Protein AF-A0A7S1JQN6-F1 (afdb_monomer)

Mean predicted aligned error: 5.96 Å

Solvent-accessible surface area (backbone atoms only — not comparable to full-atom values): 7211 Å² total; per-residue (Å²): 90,38,75,48,72,52,94,87,42,66,31,38,37,71,42,77,73,81,53,71,68,44,52,53,49,41,46,56,52,47,56,31,60,77,67,74,58,84,82,86,84,88,74,73,87,91,67,51,64,68,51,38,51,45,17,40,53,57,29,48,39,68,78,36,77,84,72,70,82,89,84,85,87,65,95,46,68,73,53,43,52,52,50,51,53,43,45,49,48,30,49,51,46,44,54,54,52,57,51,51,56,50,53,56,55,57,69,71,67,71,80,81,93,77,84,86,131

InterPro domains:
  IPR006554 Helicase-like, DEXD box c2 type [SM00488] (9-115)
  IPR006935 Helicase/UvrB, N-terminal [PF04851] (20-92)
  IPR014013 Helicase superfamily 1/2, ATP-binding domain, DinG/Rad3-type [PS51193] (8-117)
  IPR027417 P-loop containing nucleoside triphosphate hydrolase [G3DSA:3.40.50.300] (15-110)
  IPR027417 P-loop containing nucleoside triphosphate hydrolase [SSF52540] (10-93)
  IPR045028 Helicase superfamily 1/2, DinG/Rad3-like [PTHR11472] (7-94)

pLDDT: mean 91.89, std 12.45, range [45.38, 98.5]

Nearest PDB structures (foldseek):
  8byq-assembly1_1  TM=8.693E-01  e=1.055E-07  Homo sapiens
  8rev-assembly1_A  TM=9.661E-01  e=8.750E-07  Thermochaetoides thermophila
  8gxq-assembly1_HA  TM=9.494E-01  e=1.440E-06  Homo sapiens
  8uoq-assembly1_0  TM=9.271E-01  e=8.222E-06  Saccharomyces cerevisiae

Sequence (117 aa):
MVRFKVDGLDVFFPYEYVYPEQYQYMYHLKQTLDAQGHAVLEMPTGTGKTVALFSLITSYQLAHPATGKLIYCTRTVPEMEKALEELRLVTRYRVSELAKDRSAAEDHQMPDAGSAA

Organism: NCBI:txid1169539

Structure (mmCIF, N/CA/C/O backbone):
data_AF-A0A7S1JQN6-F1
#
_entry.id   AF-A0A7S1JQN6-F1
#
loop_
_atom_site.group_PDB
_atom_site.id
_atom_site.type_symbol
_atom_site.label_atom_id
_atom_site.label_alt_id
_atom_site.label_comp_id
_atom_site.label_asym_id
_atom_site.label_entity_id
_atom_site.label_seq_id
_atom_site.pdbx_PDB_ins_code
_atom_site.Cartn_x
_atom_site.Cartn_y
_atom_site.Cartn_z
_atom_site.occupancy
_atom_site.B_iso_or_equiv
_atom_site.auth_seq_id
_atom_site.auth_comp_id
_atom_site.auth_asym_id
_atom_site.auth_atom_id
_atom_site.pdbx_PDB_model_num
ATOM 1 N N . MET A 1 1 ? -10.835 11.533 1.250 1.00 91.38 1 MET A N 1
ATOM 2 C CA . MET A 1 1 ? -10.052 10.300 1.516 1.00 91.38 1 MET A CA 1
ATOM 3 C C . MET A 1 1 ? -11.029 9.211 1.930 1.00 91.38 1 MET A C 1
ATOM 5 O O . MET A 1 1 ? -12.072 9.574 2.467 1.00 91.38 1 MET A O 1
ATOM 9 N N . VAL A 1 2 ? -10.752 7.936 1.654 1.00 96.06 2 VAL A N 1
ATOM 10 C CA . VAL A 1 2 ? -11.728 6.848 1.831 1.00 96.06 2 VAL A CA 1
ATOM 11 C C . VAL A 1 2 ? -11.114 5.612 2.490 1.00 96.06 2 VAL A C 1
ATOM 13 O O . VAL A 1 2 ? -9.997 5.197 2.169 1.00 96.06 2 VAL A O 1
ATOM 16 N N . ARG A 1 3 ? -11.882 4.997 3.392 1.00 96.69 3 ARG A N 1
ATOM 17 C CA . ARG A 1 3 ? -11.638 3.658 3.935 1.00 96.69 3 ARG A CA 1
ATOM 18 C C . ARG A 1 3 ? -12.669 2.703 3.346 1.00 96.69 3 ARG A C 1
ATOM 20 O O . ARG A 1 3 ? -13.864 2.972 3.413 1.00 96.69 3 ARG A O 1
ATOM 27 N N . PHE A 1 4 ? -12.218 1.599 2.767 1.00 97.50 4 PHE A N 1
ATOM 28 C CA . PHE A 1 4 ? -13.091 0.598 2.147 1.00 97.50 4 PHE A CA 1
ATOM 29 C C . PHE A 1 4 ? -12.515 -0.807 2.330 1.00 97.50 4 PHE A C 1
ATOM 31 O O . PHE A 1 4 ? -11.380 -0.962 2.776 1.00 97.50 4 PHE A O 1
ATOM 38 N N . LYS A 1 5 ? -13.298 -1.838 1.997 1.00 97.81 5 LYS A N 1
ATOM 39 C CA . LYS A 1 5 ? -12.884 -3.236 2.149 1.00 97.81 5 LYS A CA 1
ATOM 40 C C . LYS A 1 5 ? -12.396 -3.847 0.836 1.00 97.81 5 LYS A C 1
ATOM 42 O O . LYS A 1 5 ? -13.097 -3.805 -0.177 1.00 97.81 5 LYS A O 1
ATOM 47 N N . VAL A 1 6 ? -11.232 -4.487 0.889 1.00 98.25 6 VAL A N 1
ATOM 48 C CA . VAL A 1 6 ? -10.716 -5.382 -0.155 1.00 98.25 6 VAL A CA 1
ATOM 49 C C . VAL A 1 6 ? -10.653 -6.777 0.441 1.00 98.25 6 VAL A C 1
ATOM 51 O O . VAL A 1 6 ? -9.777 -7.057 1.254 1.00 98.25 6 VAL A O 1
ATOM 54 N N . ASP A 1 7 ? -11.606 -7.634 0.068 1.00 95.94 7 ASP A N 1
ATOM 55 C CA . ASP A 1 7 ? -11.648 -9.035 0.512 1.00 95.94 7 ASP A CA 1
ATOM 56 C C . ASP A 1 7 ? -11.468 -9.190 2.042 1.00 95.94 7 ASP A C 1
ATOM 58 O O . ASP A 1 7 ? -10.566 -9.856 2.546 1.00 95.94 7 ASP A O 1
ATOM 62 N N . GLY A 1 8 ? -12.288 -8.450 2.797 1.00 96.31 8 GLY A N 1
ATOM 63 C CA . GLY A 1 8 ? -12.282 -8.436 4.265 1.00 96.31 8 GLY A CA 1
ATOM 64 C C . GLY A 1 8 ? -11.261 -7.496 4.921 1.00 96.31 8 GLY A C 1
ATOM 65 O O . GLY A 1 8 ? -11.489 -7.080 6.058 1.00 96.31 8 GLY A O 1
ATOM 66 N N . LEU A 1 9 ? -10.202 -7.087 4.215 1.00 98.12 9 LEU A N 1
ATOM 67 C CA . LEU A 1 9 ? -9.188 -6.156 4.721 1.00 98.12 9 LEU A CA 1
ATOM 68 C C . LEU A 1 9 ? -9.667 -4.703 4.617 1.00 98.12 9 LEU A C 1
ATOM 70 O O . LEU A 1 9 ? -10.049 -4.257 3.536 1.00 98.12 9 LEU A O 1
ATOM 74 N N . ASP A 1 10 ? -9.595 -3.947 5.714 1.00 98.06 10 ASP A N 1
ATOM 75 C CA . ASP A 1 10 ? -9.826 -2.499 5.692 1.00 98.06 10 ASP A CA 1
ATOM 76 C C . ASP A 1 10 ? -8.625 -1.775 5.081 1.00 98.06 10 ASP A C 1
ATOM 78 O O . ASP A 1 10 ? -7.531 -1.808 5.640 1.00 98.06 10 ASP A O 1
ATOM 82 N N . VAL A 1 11 ? -8.835 -1.097 3.954 1.00 98.50 11 VAL A N 1
ATOM 83 C CA . VAL A 1 11 ? -7.805 -0.364 3.214 1.00 98.50 11 VAL A CA 1
ATOM 84 C C . VAL A 1 11 ? -7.992 1.139 3.383 1.00 98.50 11 VAL A C 1
ATOM 86 O O . VAL A 1 11 ? -9.066 1.677 3.110 1.00 98.50 11 VAL A O 1
ATOM 89 N N . PHE A 1 12 ? -6.923 1.824 3.796 1.00 98.44 12 PHE A N 1
ATOM 90 C CA . PHE A 1 12 ? -6.876 3.281 3.947 1.00 98.44 12 PHE A CA 1
ATOM 91 C C . PHE A 1 12 ? -6.312 3.932 2.677 1.00 98.44 12 PHE A C 1
ATOM 93 O O . PHE A 1 12 ? -5.112 3.839 2.392 1.00 98.44 12 PHE A O 1
ATOM 100 N N . PHE A 1 13 ? -7.167 4.613 1.914 1.00 98.25 13 PHE A N 1
ATOM 101 C CA . PHE A 1 13 ? -6.814 5.223 0.633 1.00 98.25 13 PHE A CA 1
ATOM 102 C C . PHE A 1 13 ? -6.916 6.757 0.659 1.00 98.25 13 PHE A C 1
ATOM 104 O O . PHE A 1 13 ? -7.965 7.313 0.994 1.00 98.25 13 PHE A O 1
ATOM 111 N N . PRO A 1 14 ? -5.841 7.487 0.304 1.00 97.44 14 PRO A N 1
ATOM 112 C CA . PRO A 1 14 ? -5.725 8.919 0.573 1.00 97.44 14 PRO A CA 1
ATOM 113 C C . PRO A 1 14 ? -6.441 9.818 -0.452 1.00 97.44 14 PRO A C 1
ATOM 115 O O . PRO A 1 14 ? -6.142 11.006 -0.541 1.00 97.44 14 PRO A O 1
ATOM 118 N N . TYR A 1 15 ? -7.406 9.289 -1.202 1.00 96.38 15 TYR A N 1
ATOM 119 C CA . TYR A 1 15 ? -8.236 10.045 -2.144 1.00 96.38 15 TYR A CA 1
ATOM 120 C C . TYR A 1 15 ? -9.715 9.716 -1.940 1.00 96.38 15 TYR A C 1
ATOM 122 O O . TYR A 1 15 ? -10.054 8.801 -1.199 1.00 96.38 15 TYR A O 1
ATOM 130 N N . GLU A 1 16 ? -10.612 10.518 -2.503 1.00 94.88 16 GLU A N 1
ATOM 131 C CA . GLU A 1 16 ? -12.065 10.348 -2.325 1.00 94.88 16 GLU A CA 1
ATOM 132 C C . GLU A 1 16 ? -12.645 9.216 -3.171 1.00 94.88 16 GLU A C 1
ATOM 134 O O . GLU A 1 16 ? -13.651 8.625 -2.793 1.00 94.88 16 GLU A O 1
ATOM 139 N N . TYR A 1 17 ? -11.993 8.903 -4.290 1.00 94.31 17 TYR A N 1
ATOM 140 C CA . TYR A 1 17 ? -12.459 7.914 -5.246 1.00 94.31 17 TYR A CA 1
ATOM 141 C C . TYR A 1 17 ? -11.376 6.877 -5.530 1.00 94.31 17 TYR A C 1
ATOM 143 O O . TYR A 1 17 ? -10.197 7.217 -5.644 1.00 94.31 17 TYR A O 1
ATOM 151 N N . VAL A 1 18 ? -11.800 5.621 -5.656 1.00 96.69 18 VAL A N 1
ATOM 152 C CA . VAL A 1 18 ? -10.954 4.484 -6.028 1.00 96.69 18 VAL A CA 1
ATOM 153 C C . VAL A 1 18 ? -11.407 4.010 -7.400 1.00 96.69 18 VAL A C 1
ATOM 155 O O . VAL A 1 18 ? -12.574 3.661 -7.578 1.00 96.69 18 VAL A O 1
ATOM 158 N N . TYR A 1 19 ? -10.498 3.994 -8.371 1.00 95.38 19 TYR A N 1
ATOM 159 C CA . TYR A 1 19 ? -10.814 3.487 -9.705 1.00 95.38 19 TYR A CA 1
ATOM 160 C C . TYR A 1 19 ? -11.005 1.959 -9.683 1.00 95.38 19 TYR A C 1
ATOM 162 O O . TYR A 1 19 ? -10.330 1.275 -8.904 1.00 95.38 19 TYR A O 1
ATOM 170 N N . PRO A 1 20 ? -11.873 1.392 -10.542 1.00 95.38 20 PRO A N 1
ATOM 171 C CA . PRO A 1 20 ? -12.067 -0.058 -10.630 1.00 95.38 20 PRO A CA 1
ATOM 172 C C . PRO A 1 20 ? -10.760 -0.836 -10.828 1.00 95.38 20 PRO A C 1
ATOM 174 O O . PRO A 1 20 ? -10.543 -1.863 -10.186 1.00 95.38 20 PRO A O 1
ATOM 177 N N . GLU A 1 21 ? -9.846 -0.314 -11.643 1.00 95.19 21 GLU A N 1
ATOM 178 C CA . GLU A 1 21 ? -8.550 -0.928 -11.931 1.00 95.19 21 GLU A CA 1
ATOM 179 C C . GLU A 1 21 ? -7.637 -0.919 -10.697 1.00 95.19 21 GLU A C 1
ATOM 181 O O . GLU A 1 21 ? -6.933 -1.893 -10.438 1.00 95.19 21 GLU A O 1
ATOM 186 N N . GLN A 1 22 ? -7.686 0.145 -9.885 1.00 97.31 22 GLN A N 1
ATOM 187 C CA . GLN A 1 22 ? -6.960 0.205 -8.612 1.00 97.31 22 GLN A CA 1
ATOM 188 C C . GLN A 1 22 ? -7.510 -0.829 -7.627 1.00 97.31 22 GLN A C 1
ATOM 190 O O . GLN A 1 22 ? -6.735 -1.5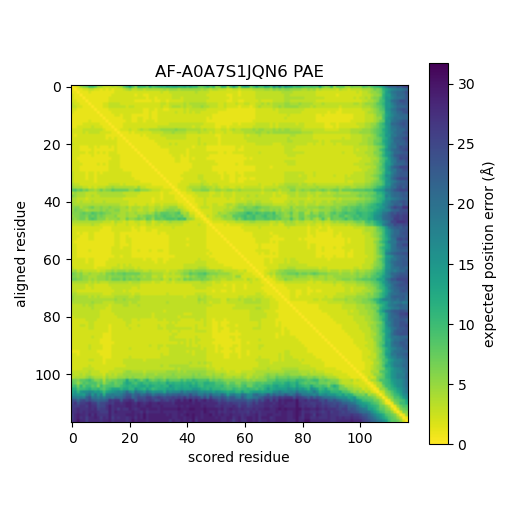05 -6.949 1.00 97.31 22 GLN A O 1
ATOM 195 N N . TYR A 1 23 ? -8.837 -0.971 -7.556 1.00 97.19 23 TYR A N 1
ATOM 196 C CA . TYR A 1 23 ? -9.476 -1.979 -6.713 1.00 97.19 23 TYR A CA 1
ATOM 197 C C . TYR A 1 23 ? -9.056 -3.392 -7.126 1.00 97.19 23 TYR A C 1
ATOM 199 O O . TYR A 1 23 ? -8.617 -4.170 -6.281 1.00 97.19 23 TYR A O 1
ATOM 207 N N . GLN A 1 24 ? -9.128 -3.713 -8.420 1.00 96.81 24 GLN A N 1
ATOM 208 C CA . GLN A 1 24 ? -8.707 -5.013 -8.953 1.00 96.81 24 GLN A CA 1
ATOM 209 C C . GLN A 1 24 ? -7.226 -5.287 -8.688 1.00 96.81 24 GLN A C 1
ATOM 211 O O . GLN A 1 24 ? -6.867 -6.380 -8.246 1.00 96.81 24 GLN A O 1
ATOM 216 N N . TYR A 1 25 ? -6.369 -4.285 -8.886 1.00 97.56 25 TYR A N 1
ATOM 217 C CA . TYR A 1 25 ? -4.948 -4.379 -8.569 1.00 97.56 25 TYR A CA 1
ATOM 218 C C . TYR A 1 25 ? -4.722 -4.728 -7.093 1.00 97.56 25 TYR A C 1
ATOM 220 O O . TYR A 1 25 ? -3.985 -5.662 -6.775 1.00 97.56 25 TYR A O 1
ATOM 228 N N . MET A 1 26 ? -5.397 -4.018 -6.185 1.00 98.12 26 MET A N 1
ATOM 229 C CA . MET A 1 26 ? -5.307 -4.269 -4.747 1.00 98.12 26 MET A CA 1
ATOM 230 C C . MET A 1 26 ? -5.861 -5.645 -4.359 1.00 98.12 26 MET A C 1
ATOM 232 O O . MET A 1 26 ? -5.272 -6.327 -3.523 1.00 98.12 26 MET A O 1
ATOM 236 N N . TYR A 1 27 ? -6.951 -6.083 -4.987 1.00 98.25 27 TYR A N 1
ATOM 237 C CA . TYR A 1 27 ? -7.524 -7.408 -4.773 1.00 98.25 27 TYR A CA 1
ATOM 238 C C . TYR A 1 27 ? -6.522 -8.519 -5.121 1.00 98.25 27 TYR A C 1
ATOM 240 O O . TYR A 1 27 ? -6.216 -9.358 -4.274 1.00 98.25 27 TYR A O 1
ATOM 248 N N . HIS A 1 28 ? -5.934 -8.495 -6.320 1.00 98.12 28 HIS A N 1
ATOM 249 C CA . HIS A 1 28 ? -4.962 -9.512 -6.742 1.00 98.12 28 HIS A CA 1
ATOM 250 C C . HIS A 1 28 ? -3.646 -9.451 -5.958 1.00 98.12 28 HIS A C 1
ATOM 252 O O . HIS A 1 28 ? -3.056 -10.493 -5.649 1.00 98.12 28 HIS A O 1
ATOM 258 N N . LEU A 1 29 ? -3.197 -8.250 -5.584 1.00 97.94 29 LEU A N 1
ATOM 259 C CA . LEU A 1 29 ? -2.034 -8.095 -4.717 1.00 97.94 29 LEU A CA 1
ATOM 260 C C . LEU A 1 29 ? -2.290 -8.718 -3.337 1.00 97.94 29 LEU A C 1
ATOM 262 O O . LEU A 1 29 ? -1.428 -9.439 -2.843 1.00 97.94 29 LEU A O 1
ATOM 266 N N . LYS A 1 30 ? -3.477 -8.529 -2.747 1.00 98.00 30 LYS A N 1
ATOM 267 C CA . LYS A 1 30 ? -3.840 -9.155 -1.465 1.00 98.00 30 LYS A CA 1
ATOM 268 C C . LYS A 1 30 ? -3.813 -10.679 -1.561 1.00 98.00 30 LYS A C 1
ATOM 270 O O . LYS A 1 30 ? -3.147 -11.306 -0.749 1.00 98.00 30 LYS A O 1
ATOM 275 N N . GLN A 1 31 ? -4.452 -11.257 -2.582 1.00 97.81 31 GLN A N 1
ATOM 276 C CA . GLN A 1 31 ? -4.446 -12.711 -2.804 1.00 97.81 31 GLN A CA 1
ATOM 277 C C . GLN A 1 31 ? -3.017 -13.275 -2.875 1.00 97.81 31 GLN A C 1
ATOM 279 O O . GLN A 1 31 ? -2.729 -14.340 -2.338 1.00 97.81 31 GLN A O 1
ATOM 284 N N . THR A 1 32 ? -2.100 -12.531 -3.502 1.00 97.38 32 THR A N 1
ATOM 285 C CA . THR A 1 32 ? -0.682 -12.914 -3.592 1.00 97.38 32 THR A CA 1
ATOM 286 C C . THR A 1 32 ? 0.005 -12.901 -2.223 1.00 97.38 32 THR A C 1
ATOM 288 O O . THR A 1 32 ? 0.773 -13.814 -1.914 1.00 97.38 32 THR A O 1
ATOM 291 N N . LEU A 1 33 ? -0.263 -11.876 -1.407 1.00 96.50 33 LEU A N 1
ATOM 292 C CA . LEU A 1 33 ? 0.289 -11.754 -0.054 1.00 96.50 33 LEU A CA 1
ATOM 293 C C . LEU A 1 33 ? -0.241 -12.854 0.870 1.00 96.50 33 LEU A C 1
ATOM 295 O O . LEU A 1 33 ? 0.553 -13.467 1.583 1.00 96.50 33 LEU A O 1
ATOM 299 N N . ASP A 1 34 ? -1.545 -13.135 0.813 1.00 96.56 34 ASP A N 1
ATOM 300 C CA . ASP A 1 34 ? -2.193 -14.195 1.595 1.00 96.56 34 ASP A CA 1
ATOM 301 C C . ASP A 1 34 ? -1.609 -15.573 1.255 1.00 96.56 34 ASP A C 1
ATOM 303 O O . ASP A 1 34 ? -1.344 -16.382 2.143 1.00 96.56 34 ASP A O 1
ATOM 307 N N . ALA A 1 35 ? -1.349 -15.827 -0.031 1.00 96.88 35 ALA A N 1
ATOM 308 C CA . ALA A 1 35 ? -0.724 -17.059 -0.508 1.00 96.88 35 ALA A CA 1
ATOM 309 C C . ALA A 1 35 ? 0.790 -17.141 -0.228 1.00 96.88 35 ALA A C 1
ATOM 311 O O . ALA A 1 35 ? 1.412 -18.150 -0.561 1.00 96.88 35 ALA A O 1
ATOM 312 N N . GLN A 1 36 ? 1.397 -16.088 0.336 1.00 94.50 36 GLN A N 1
ATOM 313 C CA . GLN A 1 36 ? 2.846 -15.955 0.543 1.00 94.50 36 GLN A CA 1
ATOM 314 C C . GLN A 1 36 ? 3.664 -16.22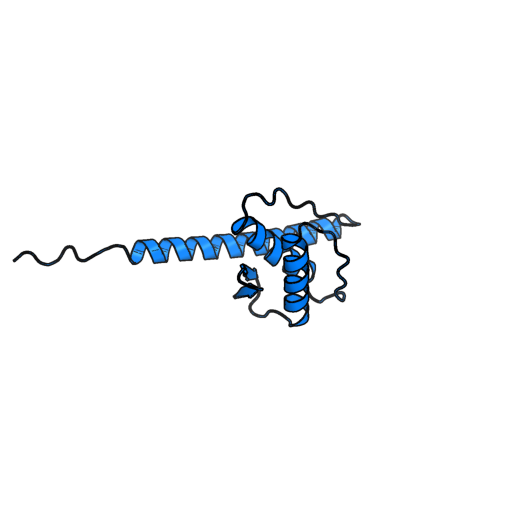1 -0.737 1.00 94.50 36 GLN A C 1
ATOM 316 O O . GLN A 1 36 ? 4.748 -16.806 -0.695 1.00 94.50 36 GLN A O 1
ATOM 321 N N . GLY A 1 37 ? 3.124 -15.807 -1.887 1.00 92.56 37 GLY A N 1
ATOM 322 C CA . GLY A 1 37 ? 3.661 -16.111 -3.210 1.00 92.56 37 GLY A CA 1
ATOM 323 C C . GLY A 1 37 ? 4.305 -14.921 -3.917 1.00 92.56 37 GLY A C 1
ATOM 324 O O . GLY A 1 37 ? 4.455 -13.822 -3.380 1.00 92.56 37 GLY A O 1
ATOM 325 N N . HIS A 1 38 ? 4.667 -15.145 -5.177 1.00 96.38 38 HIS A N 1
ATOM 326 C CA . HIS A 1 38 ? 5.145 -14.107 -6.086 1.00 96.38 38 HIS A CA 1
ATOM 327 C C . HIS A 1 38 ? 4.096 -13.840 -7.165 1.00 96.38 38 HIS A C 1
ATOM 329 O O . HIS A 1 38 ? 3.436 -14.769 -7.627 1.00 96.38 38 HIS A O 1
ATOM 335 N N . ALA A 1 39 ? 3.978 -12.587 -7.602 1.00 95.94 39 ALA A N 1
ATOM 336 C CA . ALA A 1 39 ? 3.102 -12.215 -8.705 1.00 95.94 39 ALA A CA 1
ATOM 337 C C . ALA A 1 39 ? 3.759 -11.188 -9.623 1.00 95.94 39 ALA A C 1
ATOM 339 O O . ALA A 1 39 ? 4.592 -10.382 -9.204 1.00 95.94 39 ALA A O 1
ATOM 340 N N . VAL A 1 40 ? 3.322 -11.205 -10.879 1.00 96.81 40 VAL A N 1
ATOM 341 C CA . VAL A 1 40 ? 3.572 -10.148 -11.855 1.00 96.81 40 VAL A CA 1
ATOM 342 C C . VAL A 1 40 ? 2.247 -9.439 -12.073 1.00 96.81 40 VAL A C 1
ATOM 344 O O . VAL A 1 40 ? 1.286 -10.047 -12.534 1.00 96.81 40 VAL A O 1
ATOM 347 N N . LEU A 1 41 ? 2.192 -8.166 -11.692 1.00 94.31 41 LEU A N 1
ATOM 348 C CA . LEU A 1 41 ? 0.982 -7.357 -11.766 1.00 94.31 41 LEU A CA 1
ATOM 349 C C . LEU A 1 41 ? 1.227 -6.183 -12.706 1.00 94.31 41 LEU A C 1
ATOM 351 O O . LEU A 1 41 ? 2.092 -5.342 -12.448 1.00 94.31 41 LEU A O 1
ATOM 355 N N . GLU A 1 42 ? 0.453 -6.118 -13.782 1.00 93.44 42 GLU A N 1
ATOM 356 C CA . GLU A 1 42 ? 0.460 -4.985 -14.697 1.00 93.44 42 GLU A CA 1
ATOM 357 C C . GLU A 1 42 ? -0.681 -4.029 -14.351 1.00 93.44 42 GLU A C 1
ATOM 359 O O . GLU A 1 42 ? -1.822 -4.441 -14.153 1.00 93.44 42 GLU A O 1
ATOM 364 N N . MET A 1 43 ? -0.369 -2.734 -14.298 1.00 91.81 43 MET A N 1
ATOM 365 C CA . MET A 1 43 ? -1.379 -1.686 -14.303 1.00 91.81 43 MET A CA 1
ATOM 366 C C . MET A 1 43 ? -0.918 -0.542 -15.219 1.00 91.81 43 MET A C 1
ATOM 368 O O . MET A 1 43 ? 0.268 -0.181 -15.160 1.00 91.81 43 MET A O 1
ATOM 372 N N . PRO A 1 44 ? -1.813 0.043 -16.043 1.00 90.38 44 PRO A N 1
ATOM 373 C CA . PRO A 1 44 ? -1.454 1.117 -16.962 1.00 90.38 44 PRO A CA 1
ATOM 374 C C . PRO A 1 44 ? -0.778 2.304 -16.267 1.00 90.38 44 PRO A C 1
ATOM 376 O O . PRO A 1 44 ? -0.994 2.587 -15.087 1.00 90.38 44 PRO A O 1
ATOM 379 N N . THR A 1 45 ? 0.057 3.038 -16.996 1.00 87.75 45 THR A N 1
ATOM 380 C CA . THR A 1 45 ? 0.678 4.259 -16.466 1.00 87.75 45 THR A CA 1
ATOM 381 C C . THR A 1 45 ? -0.362 5.349 -16.216 1.00 87.75 45 THR A C 1
ATOM 383 O O . THR A 1 45 ? -1.291 5.510 -16.999 1.00 87.75 45 THR A O 1
ATOM 386 N N . GLY A 1 46 ? -0.173 6.142 -15.156 1.00 86.62 46 GLY A N 1
ATOM 387 C CA . GLY A 1 46 ? -1.043 7.284 -14.841 1.00 86.62 46 GLY A CA 1
ATOM 388 C C . GLY A 1 46 ? -2.276 6.959 -13.989 1.00 86.62 46 GLY A C 1
ATOM 389 O O . GLY A 1 46 ? -2.998 7.873 -13.615 1.00 86.62 46 GLY A O 1
ATOM 390 N N . THR A 1 47 ? -2.495 5.697 -13.611 1.00 86.75 47 THR A N 1
ATOM 391 C CA . THR A 1 47 ? -3.681 5.266 -12.842 1.00 86.75 47 THR A CA 1
ATOM 392 C C . THR A 1 47 ? -3.449 5.171 -11.328 1.00 86.75 47 THR A C 1
ATOM 394 O O . THR A 1 47 ? -4.277 4.629 -10.605 1.00 86.75 47 THR A O 1
ATOM 397 N N . GLY A 1 48 ? -2.327 5.683 -10.807 1.00 92.31 48 GLY A N 1
ATOM 398 C CA . GLY A 1 48 ? -2.048 5.678 -9.362 1.00 92.31 48 GLY A CA 1
ATOM 399 C C . GLY A 1 48 ? -1.643 4.310 -8.790 1.00 92.31 48 GLY A C 1
ATOM 400 O O . GLY A 1 48 ? -2.076 3.933 -7.705 1.00 92.31 48 GLY A O 1
ATOM 401 N N . LYS A 1 49 ? -0.798 3.550 -9.501 1.00 95.12 49 LYS A N 1
ATOM 402 C CA . LYS A 1 49 ? -0.297 2.238 -9.033 1.00 95.12 49 LYS A CA 1
ATOM 403 C C . LYS A 1 49 ? 0.463 2.274 -7.725 1.00 95.12 49 LYS A C 1
ATOM 405 O O . LYS A 1 49 ? 0.302 1.388 -6.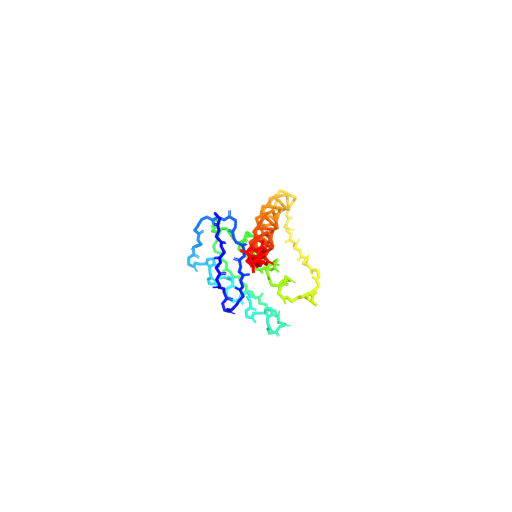893 1.00 95.12 49 LYS A O 1
ATOM 410 N N . THR A 1 50 ? 1.270 3.306 -7.552 1.00 96.19 50 THR A N 1
ATOM 411 C CA . THR A 1 50 ? 2.145 3.449 -6.398 1.00 96.19 50 THR A CA 1
ATOM 412 C C . THR A 1 50 ? 1.307 3.678 -5.135 1.00 96.19 50 THR A C 1
ATOM 414 O O . THR A 1 50 ? 1.434 2.916 -4.177 1.00 96.19 50 THR A O 1
ATOM 417 N N . VAL A 1 51 ? 0.349 4.611 -5.170 1.00 97.12 51 VAL A N 1
ATOM 418 C CA . VAL A 1 51 ? -0.580 4.833 -4.055 1.00 97.12 51 VAL A CA 1
ATOM 419 C C . VAL A 1 51 ? -1.458 3.616 -3.761 1.00 97.12 51 VAL A C 1
ATOM 421 O O . VAL A 1 51 ? -1.609 3.269 -2.595 1.00 97.12 51 VAL A O 1
ATOM 424 N N . ALA A 1 52 ? -1.982 2.919 -4.778 1.00 97.62 52 ALA A N 1
ATOM 425 C CA . ALA A 1 52 ? -2.790 1.713 -4.574 1.00 97.62 52 ALA A CA 1
ATOM 426 C C . ALA A 1 52 ? -1.982 0.596 -3.890 1.00 97.62 52 ALA A C 1
ATOM 428 O O . ALA A 1 52 ? -2.451 -0.010 -2.924 1.00 97.62 52 ALA A O 1
ATOM 429 N N . LEU A 1 53 ? -0.737 0.379 -4.330 1.00 98.00 53 LEU A N 1
ATOM 430 C CA . LEU A 1 53 ? 0.188 -0.565 -3.704 1.00 98.00 53 LEU A CA 1
ATOM 431 C C . LEU A 1 53 ? 0.462 -0.193 -2.244 1.00 98.00 53 LEU A C 1
ATOM 433 O O . LEU A 1 53 ? 0.330 -1.042 -1.362 1.00 98.00 53 LEU A O 1
ATOM 437 N N . PHE A 1 54 ? 0.814 1.064 -1.962 1.00 98.44 54 PHE A N 1
ATOM 438 C CA . PHE A 1 54 ? 1.113 1.483 -0.593 1.00 98.44 54 PHE A CA 1
ATOM 439 C C . PHE A 1 54 ? -0.115 1.435 0.311 1.00 98.44 54 PHE A C 1
ATOM 441 O O . PHE A 1 54 ? -0.004 0.962 1.442 1.00 98.44 54 PHE A O 1
ATOM 448 N N . SER A 1 55 ? -1.285 1.855 -0.167 1.00 98.38 55 SER A N 1
ATOM 449 C CA . SER A 1 55 ? -2.537 1.756 0.584 1.00 98.38 55 SER A CA 1
ATOM 450 C C . SER A 1 55 ? -2.842 0.323 0.989 1.00 98.38 55 SER A C 1
ATOM 452 O O . SER A 1 55 ? -3.126 0.083 2.164 1.00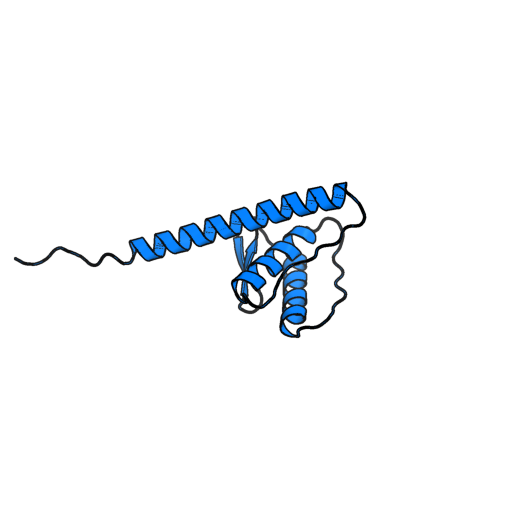 98.38 55 SER A O 1
ATOM 454 N N . LEU A 1 56 ? -2.714 -0.641 0.075 1.00 98.50 56 LEU A N 1
ATOM 455 C CA . LEU A 1 56 ? -2.943 -2.037 0.423 1.00 98.50 56 LEU A CA 1
ATOM 456 C C . LEU A 1 56 ? -1.865 -2.581 1.363 1.00 98.50 56 LEU A C 1
ATOM 458 O O . LEU A 1 56 ? -2.211 -3.099 2.418 1.00 98.50 56 LEU A O 1
ATOM 462 N N . ILE A 1 57 ? -0.578 -2.465 1.020 1.00 98.06 57 ILE A N 1
ATOM 463 C CA . ILE A 1 57 ? 0.508 -3.092 1.796 1.00 98.06 57 ILE A CA 1
ATOM 464 C C . ILE A 1 57 ? 0.536 -2.565 3.228 1.00 98.06 57 ILE A C 1
ATOM 466 O O . ILE A 1 57 ? 0.657 -3.335 4.179 1.00 98.06 57 ILE A O 1
ATOM 470 N N . THR A 1 58 ? 0.396 -1.251 3.402 1.00 97.94 58 THR A N 1
ATOM 471 C CA . THR A 1 58 ? 0.398 -0.646 4.736 1.00 97.94 58 THR A CA 1
ATOM 472 C C . THR A 1 58 ? -0.816 -1.100 5.553 1.00 97.94 58 THR A C 1
ATOM 474 O O . THR A 1 58 ? -0.687 -1.390 6.743 1.00 97.94 58 THR A O 1
ATOM 477 N N . SER A 1 59 ? -1.986 -1.228 4.929 1.00 98.25 59 SER A N 1
ATOM 478 C CA . SER A 1 59 ? -3.190 -1.757 5.579 1.00 98.25 59 SER A CA 1
ATOM 479 C C . SER A 1 59 ? -3.058 -3.248 5.909 1.00 98.25 59 SER A C 1
ATOM 481 O O . SER A 1 59 ? -3.431 -3.683 6.995 1.00 98.25 59 SER A O 1
ATOM 483 N N . TYR A 1 60 ? -2.432 -4.023 5.024 1.00 98.38 60 TYR A N 1
ATOM 484 C CA . TYR A 1 60 ? -2.148 -5.439 5.229 1.00 98.38 60 TYR A CA 1
ATOM 485 C C . TYR A 1 60 ? -1.202 -5.659 6.413 1.00 98.38 60 TYR A C 1
ATOM 487 O O . TYR A 1 60 ? -1.479 -6.492 7.268 1.00 98.38 60 TYR A O 1
ATOM 495 N N . GLN A 1 61 ? -0.129 -4.869 6.520 1.00 97.44 61 GLN A N 1
ATOM 496 C CA . GLN A 1 61 ? 0.799 -4.905 7.657 1.00 97.44 61 GLN A CA 1
ATOM 497 C C . GLN A 1 61 ? 0.136 -4.510 8.982 1.00 97.44 61 GLN A C 1
ATOM 499 O O . GLN A 1 61 ? 0.533 -5.012 10.031 1.00 97.44 61 GLN A O 1
ATOM 504 N N . LEU A 1 62 ? -0.858 -3.615 8.946 1.00 96.62 62 LEU A N 1
ATOM 505 C CA . LEU A 1 62 ? -1.632 -3.247 10.132 1.00 96.62 62 LEU A CA 1
ATOM 506 C C . LEU A 1 62 ? -2.478 -4.429 10.631 1.00 96.62 62 LEU A C 1
ATOM 508 O O . LEU A 1 62 ? -2.514 -4.677 11.832 1.00 96.62 62 LEU A O 1
ATOM 512 N N . ALA A 1 63 ? -3.125 -5.160 9.718 1.00 97.25 63 ALA A N 1
ATOM 513 C CA . ALA A 1 63 ? -3.911 -6.350 10.049 1.00 97.25 63 ALA A CA 1
ATOM 514 C C . ALA A 1 63 ? -3.037 -7.575 10.384 1.00 97.25 63 ALA A C 1
ATOM 516 O O . ALA A 1 63 ? -3.435 -8.419 11.183 1.00 97.25 63 ALA A O 1
ATOM 517 N N . HIS A 1 64 ? -1.833 -7.653 9.811 1.00 96.62 64 HIS A N 1
ATOM 518 C CA . HIS A 1 64 ? -0.906 -8.774 9.957 1.00 96.62 64 HIS A CA 1
ATOM 519 C C . HIS A 1 64 ? 0.492 -8.284 10.382 1.00 96.62 64 HIS A C 1
ATOM 521 O O . HIS A 1 64 ? 1.400 -8.192 9.543 1.00 96.62 64 HIS A O 1
ATOM 527 N N . PRO A 1 65 ? 0.724 -8.017 11.685 1.00 94.12 65 PRO A N 1
ATOM 528 C CA . PRO A 1 65 ? 2.000 -7.488 12.184 1.00 94.12 65 PRO A CA 1
ATOM 529 C C . PRO A 1 65 ? 3.235 -8.355 11.871 1.00 94.12 65 PRO A C 1
ATOM 531 O O . PRO A 1 65 ? 4.356 -7.853 11.861 1.00 94.12 65 PRO A O 1
ATOM 534 N N . ALA A 1 66 ? 3.042 -9.646 11.573 1.00 93.25 66 ALA A N 1
ATOM 535 C CA . ALA A 1 66 ? 4.107 -10.586 11.213 1.00 93.25 66 ALA A CA 1
ATOM 536 C C . ALA A 1 66 ? 4.625 -10.451 9.762 1.00 93.25 66 ALA A C 1
ATOM 538 O O . ALA A 1 66 ? 5.612 -11.093 9.414 1.00 93.25 66 ALA A O 1
ATOM 539 N N . THR A 1 67 ? 4.007 -9.613 8.918 1.00 92.69 67 THR A N 1
ATOM 540 C CA . THR A 1 67 ? 4.356 -9.462 7.484 1.00 92.69 67 THR A CA 1
ATOM 541 C C . THR A 1 67 ? 5.795 -8.972 7.249 1.00 92.69 67 THR A C 1
ATOM 543 O O . THR A 1 67 ? 6.373 -9.211 6.192 1.00 92.69 67 THR A O 1
ATOM 546 N N . GLY A 1 68 ? 6.404 -8.288 8.223 1.00 92.81 68 GLY A N 1
ATOM 547 C CA . GLY A 1 68 ? 7.761 -7.751 8.103 1.00 92.81 68 GLY A CA 1
ATOM 548 C C . GLY A 1 68 ? 7.829 -6.422 7.339 1.00 92.81 68 GLY A C 1
ATOM 549 O O . GLY A 1 68 ? 6.871 -5.650 7.311 1.00 92.81 68 GLY A O 1
ATOM 550 N N . LYS A 1 69 ? 8.999 -6.113 6.764 1.00 95.12 69 LYS A N 1
ATOM 551 C CA . LYS A 1 69 ? 9.293 -4.816 6.123 1.00 95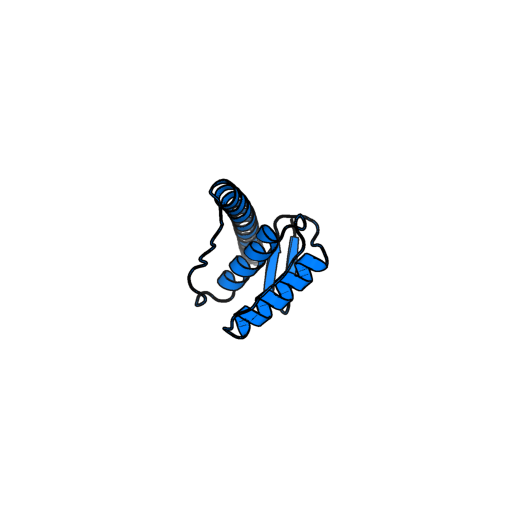.12 69 LYS A CA 1
ATOM 552 C C . LYS A 1 69 ? 8.937 -4.822 4.632 1.00 95.12 69 LYS A C 1
ATOM 554 O O . LYS A 1 69 ? 9.183 -5.806 3.946 1.00 95.12 69 LYS A O 1
ATOM 559 N N . LEU A 1 70 ? 8.451 -3.687 4.122 1.00 95.94 70 LEU A N 1
ATOM 560 C CA . LEU A 1 70 ? 8.296 -3.448 2.683 1.00 95.94 70 LEU A CA 1
ATOM 561 C C . LEU A 1 70 ? 9.618 -2.934 2.100 1.00 95.94 70 LEU A C 1
ATOM 563 O O . LEU A 1 70 ? 10.136 -1.915 2.555 1.00 95.94 70 LEU A O 1
ATOM 567 N N . ILE A 1 71 ? 10.126 -3.607 1.069 1.00 97.31 71 ILE A N 1
ATOM 568 C CA . ILE A 1 71 ? 11.239 -3.127 0.244 1.00 97.31 71 ILE A CA 1
ATOM 569 C C . ILE A 1 71 ? 10.655 -2.710 -1.106 1.00 97.31 71 ILE A C 1
ATOM 571 O O . ILE A 1 71 ? 10.103 -3.542 -1.823 1.00 97.31 71 ILE A O 1
ATOM 575 N N . TYR A 1 72 ? 10.750 -1.421 -1.434 1.00 97.62 72 TYR A N 1
ATOM 576 C CA . TYR A 1 72 ? 10.235 -0.861 -2.682 1.00 97.62 72 TYR A CA 1
ATOM 577 C C . TYR A 1 72 ? 11.393 -0.341 -3.534 1.00 97.62 72 TYR A C 1
ATOM 579 O O . TYR A 1 72 ? 12.105 0.575 -3.125 1.00 97.62 72 TYR A O 1
ATOM 587 N N . CYS A 1 73 ? 11.584 -0.939 -4.709 1.00 96.88 73 CYS A N 1
ATOM 588 C CA . CYS A 1 73 ? 12.692 -0.626 -5.606 1.00 96.88 73 CYS A CA 1
ATOM 589 C C . CYS A 1 73 ? 12.198 0.201 -6.797 1.00 96.88 73 CYS A C 1
ATOM 591 O O . CYS A 1 73 ? 11.269 -0.205 -7.496 1.00 96.88 73 CYS A O 1
ATOM 593 N N . THR A 1 74 ? 1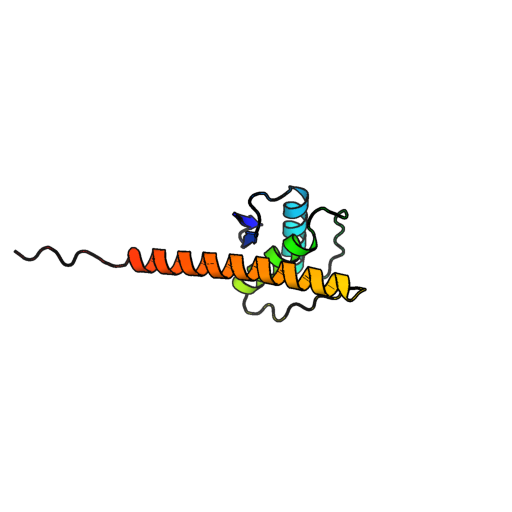2.849 1.332 -7.060 1.00 96.31 74 THR A N 1
ATOM 594 C CA . THR A 1 74 ? 12.609 2.176 -8.241 1.00 96.31 74 THR A CA 1
ATOM 595 C C . THR A 1 74 ? 13.828 2.176 -9.158 1.00 96.31 74 THR A C 1
ATOM 597 O O . THR A 1 74 ? 14.915 1.749 -8.765 1.00 96.31 74 THR A O 1
ATOM 600 N N . ARG A 1 75 ? 13.662 2.636 -10.403 1.00 96.31 75 ARG A N 1
ATOM 601 C CA . ARG A 1 75 ? 14.767 2.713 -11.369 1.00 96.31 75 ARG A CA 1
ATOM 602 C C . ARG A 1 75 ? 15.575 3.992 -11.197 1.00 96.31 75 ARG A C 1
ATOM 604 O O . ARG A 1 75 ? 16.777 3.991 -11.439 1.00 96.31 75 ARG A O 1
ATOM 611 N N . THR A 1 76 ? 14.914 5.083 -10.823 1.00 97.38 76 THR A N 1
ATOM 612 C CA . THR A 1 76 ? 15.538 6.408 -10.731 1.00 97.38 76 THR A CA 1
ATOM 613 C C . THR A 1 76 ? 15.263 7.084 -9.387 1.00 97.38 76 THR A C 1
ATOM 615 O O . THR A 1 76 ? 14.321 6.734 -8.670 1.00 97.38 76 THR A O 1
ATOM 618 N N . VAL A 1 77 ? 16.090 8.078 -9.043 1.00 97.44 77 VAL A N 1
ATOM 619 C CA . VAL A 1 77 ? 15.924 8.897 -7.828 1.00 97.44 77 VAL A CA 1
ATOM 620 C C . VAL A 1 77 ? 14.619 9.709 -7.847 1.00 97.44 77 VAL A C 1
ATOM 622 O O . VAL A 1 77 ? 13.897 9.642 -6.855 1.00 97.44 77 VAL A O 1
ATOM 625 N N . PRO A 1 78 ? 14.217 10.377 -8.950 1.00 96.88 78 PRO A N 1
ATOM 626 C CA . PRO A 1 78 ? 12.937 11.091 -8.979 1.00 96.88 78 PRO A CA 1
ATOM 627 C C . PRO A 1 78 ? 11.716 10.179 -8.780 1.00 96.88 78 PRO A C 1
ATOM 629 O O . PRO A 1 78 ? 10.711 10.593 -8.207 1.00 96.88 78 PRO A O 1
ATOM 632 N N . GLU A 1 79 ? 11.779 8.925 -9.241 1.00 95.25 79 GLU A N 1
ATOM 633 C CA . GLU A 1 79 ? 10.740 7.928 -8.944 1.00 95.25 79 GLU A CA 1
ATOM 634 C C . GLU A 1 79 ? 10.704 7.570 -7.453 1.00 95.25 79 GLU A C 1
ATOM 636 O O . GLU A 1 79 ? 9.620 7.428 -6.888 1.00 95.25 79 GLU A O 1
ATOM 641 N N . MET A 1 80 ? 11.872 7.437 -6.816 1.00 96.94 80 MET A N 1
ATOM 642 C CA . MET A 1 80 ? 11.987 7.159 -5.381 1.00 96.94 80 MET A CA 1
ATOM 643 C C . MET A 1 80 ? 11.390 8.295 -4.545 1.00 96.94 80 MET A C 1
ATOM 645 O O . MET A 1 80 ? 10.620 8.036 -3.623 1.00 96.94 80 MET A O 1
ATOM 649 N N . GLU A 1 81 ? 11.711 9.548 -4.870 1.00 97.81 81 GLU A N 1
ATOM 650 C CA . GLU A 1 81 ? 11.196 10.727 -4.163 1.00 97.81 81 GLU A CA 1
ATOM 651 C C . GLU A 1 81 ? 9.668 10.800 -4.235 1.00 97.81 81 GLU A C 1
ATOM 653 O O . GLU A 1 81 ? 9.010 10.892 -3.197 1.00 97.81 81 GLU A O 1
ATOM 658 N N . LYS A 1 82 ? 9.095 10.632 -5.435 1.00 96.00 82 LYS A N 1
ATOM 659 C CA . LYS A 1 82 ? 7.638 10.573 -5.633 1.00 96.00 82 LYS A CA 1
ATOM 660 C C . LYS A 1 82 ? 6.993 9.437 -4.842 1.00 96.00 82 LYS A C 1
ATOM 662 O O . LYS A 1 82 ? 5.973 9.636 -4.189 1.00 96.00 82 LYS A O 1
ATOM 667 N N . ALA A 1 83 ? 7.600 8.249 -4.847 1.00 97.06 83 ALA A N 1
ATOM 668 C CA . ALA A 1 83 ? 7.096 7.121 -4.070 1.00 97.06 83 ALA A CA 1
ATOM 669 C C . ALA A 1 83 ? 7.105 7.413 -2.558 1.00 97.06 83 ALA A C 1
ATOM 671 O O . ALA A 1 83 ? 6.151 7.077 -1.856 1.00 97.06 83 ALA A O 1
ATOM 672 N N . LEU A 1 84 ? 8.141 8.081 -2.043 1.00 97.62 84 LEU A N 1
ATOM 673 C CA . LEU A 1 84 ? 8.201 8.489 -0.638 1.00 97.62 84 LEU A CA 1
ATOM 674 C C . LEU A 1 84 ? 7.137 9.537 -0.286 1.00 97.62 84 LEU A C 1
ATOM 676 O O . LEU A 1 84 ? 6.576 9.485 0.809 1.00 97.62 84 LEU A O 1
ATOM 680 N N . GLU A 1 85 ? 6.844 10.480 -1.180 1.00 97.62 85 GLU A N 1
ATOM 681 C CA . GLU A 1 85 ? 5.756 11.450 -1.000 1.00 97.62 85 GLU A CA 1
ATOM 682 C C . GLU A 1 85 ? 4.392 10.759 -0.910 1.00 97.62 85 GLU A C 1
ATOM 684 O O . GLU A 1 85 ? 3.638 11.003 0.037 1.00 97.62 85 GLU A O 1
ATOM 689 N N . GLU A 1 86 ? 4.108 9.833 -1.827 1.00 97.31 86 GLU A N 1
ATOM 690 C CA . GLU A 1 86 ? 2.874 9.045 -1.810 1.00 97.31 86 GLU A CA 1
ATOM 691 C C . GLU A 1 86 ? 2.765 8.178 -0.547 1.00 97.31 86 GLU A C 1
ATOM 693 O O . GLU A 1 86 ? 1.720 8.152 0.106 1.00 97.31 86 GLU A O 1
ATOM 698 N N . LEU A 1 87 ? 3.853 7.525 -0.128 1.00 98.06 87 LEU A N 1
ATOM 699 C CA . LEU A 1 87 ? 3.871 6.715 1.093 1.00 98.06 87 LEU A CA 1
ATOM 700 C C . LEU A 1 87 ? 3.600 7.557 2.350 1.00 98.06 87 LEU A C 1
ATOM 702 O O . LEU A 1 87 ? 2.873 7.118 3.250 1.00 98.06 87 LEU A O 1
ATOM 706 N N . ARG A 1 88 ? 4.163 8.770 2.430 1.00 98.06 88 ARG A N 1
ATOM 707 C CA . ARG A 1 88 ? 3.892 9.714 3.529 1.00 98.06 88 ARG A CA 1
ATOM 708 C C . ARG A 1 88 ? 2.425 10.121 3.553 1.00 98.06 88 ARG A C 1
ATOM 710 O O . ARG A 1 88 ? 1.840 10.168 4.635 1.00 98.06 88 ARG A O 1
ATOM 717 N N . LEU A 1 89 ? 1.832 10.384 2.391 1.00 97.81 89 LEU A N 1
ATOM 718 C CA . LEU A 1 89 ? 0.420 10.732 2.265 1.00 97.81 89 LEU A CA 1
ATOM 719 C C . LEU A 1 89 ? -0.485 9.594 2.767 1.00 97.81 89 LEU A C 1
ATOM 721 O O . LEU A 1 89 ? -1.327 9.826 3.636 1.00 97.81 89 LEU A O 1
ATOM 725 N N . VAL A 1 90 ? -0.260 8.364 2.294 1.00 97.88 90 VAL A N 1
ATOM 726 C CA . VAL A 1 90 ? -0.994 7.161 2.736 1.00 97.88 90 VAL A CA 1
ATOM 727 C C . VAL A 1 90 ? -0.855 6.957 4.244 1.00 97.88 90 VAL 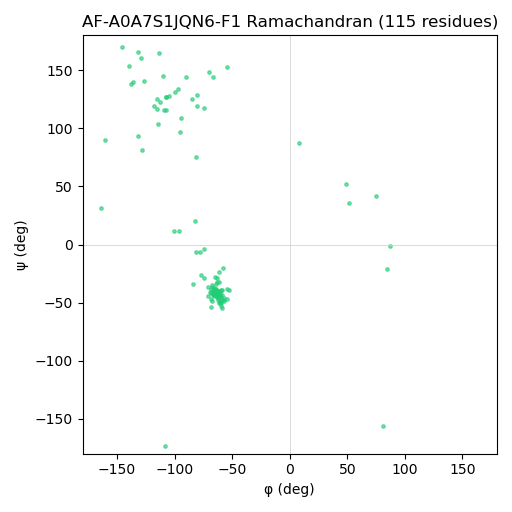A C 1
ATOM 729 O O . VAL A 1 90 ? -1.841 6.750 4.951 1.00 97.88 90 VAL A O 1
ATOM 732 N N . THR A 1 91 ? 0.372 7.051 4.760 1.00 97.38 91 THR A N 1
ATOM 733 C CA . THR A 1 91 ? 0.651 6.829 6.184 1.00 97.38 91 THR A CA 1
ATOM 734 C C . THR A 1 91 ? -0.027 7.878 7.054 1.00 97.38 91 THR A C 1
ATOM 736 O O . THR A 1 91 ? -0.638 7.521 8.060 1.00 97.38 91 THR A O 1
ATOM 739 N N . ARG A 1 92 ? 0.036 9.156 6.661 1.00 98.06 92 ARG A N 1
ATOM 740 C CA . ARG A 1 92 ? -0.621 10.249 7.382 1.00 98.06 92 ARG A CA 1
ATOM 741 C C . ARG A 1 92 ? -2.130 10.037 7.437 1.00 98.06 92 ARG A C 1
ATOM 743 O O . ARG A 1 92 ? -2.701 10.165 8.516 1.00 98.06 92 ARG A O 1
ATOM 750 N N . TYR A 1 93 ? -2.750 9.676 6.311 1.00 97.94 93 TYR A N 1
ATOM 751 C CA . TYR A 1 93 ? -4.182 9.394 6.278 1.00 97.94 93 TYR A CA 1
ATOM 752 C C . TYR A 1 93 ? -4.547 8.253 7.231 1.00 97.94 93 TYR A C 1
ATOM 754 O O . TYR A 1 93 ? -5.339 8.454 8.149 1.00 97.94 93 TYR A O 1
ATOM 762 N N . ARG A 1 94 ? -3.894 7.093 7.100 1.00 97.56 94 ARG A N 1
ATOM 763 C CA . ARG A 1 94 ? -4.132 5.930 7.968 1.00 97.56 94 ARG A CA 1
ATOM 764 C C . ARG A 1 94 ? -3.991 6.268 9.454 1.00 97.56 94 ARG A C 1
ATOM 766 O O . ARG A 1 94 ? -4.856 5.909 10.241 1.00 97.56 94 ARG A O 1
ATOM 773 N N . VAL A 1 95 ? -2.924 6.969 9.842 1.00 97.50 95 VAL A N 1
ATOM 774 C CA . VAL A 1 95 ? -2.706 7.371 11.243 1.00 97.50 95 VAL A CA 1
ATOM 775 C C . VAL A 1 95 ? -3.820 8.298 11.730 1.00 97.50 95 VAL A C 1
ATOM 777 O O . VAL A 1 95 ? -4.313 8.110 12.838 1.00 97.50 95 VAL A O 1
ATOM 780 N N . SER A 1 96 ? -4.244 9.265 10.909 1.00 96.94 96 SER A N 1
ATOM 781 C CA . SER A 1 96 ? -5.325 10.183 11.279 1.00 96.94 96 SER A CA 1
ATOM 782 C C . SER A 1 96 ? -6.667 9.477 11.476 1.00 96.94 96 SER A C 1
ATOM 784 O O . SER A 1 96 ? -7.386 9.811 12.412 1.00 96.94 96 SER A O 1
ATOM 786 N N . GLU A 1 97 ? -6.987 8.474 10.659 1.00 96.62 97 GLU A N 1
ATOM 787 C CA . GLU A 1 97 ? -8.232 7.711 10.801 1.00 96.62 97 GLU A CA 1
ATOM 788 C C . GLU A 1 97 ? -8.205 6.818 12.043 1.00 96.62 97 GLU A C 1
ATOM 790 O O . GLU A 1 97 ? -9.145 6.832 12.827 1.00 96.62 97 GLU A O 1
ATOM 795 N N . LEU A 1 98 ? -7.094 6.119 12.296 1.00 95.69 98 LEU A N 1
ATOM 796 C CA . LEU A 1 98 ? -6.950 5.291 13.500 1.00 95.69 98 LEU A CA 1
ATOM 797 C C . LEU A 1 98 ? -6.990 6.110 14.799 1.00 95.69 98 LEU A C 1
ATOM 799 O O . LEU A 1 98 ? -7.389 5.596 15.843 1.00 95.69 98 LEU A O 1
ATOM 803 N N . ALA A 1 99 ? -6.559 7.373 14.760 1.00 95.69 99 ALA A N 1
ATOM 804 C CA . ALA A 1 99 ? -6.692 8.280 15.896 1.00 95.69 99 ALA A CA 1
ATOM 805 C C . ALA A 1 99 ? -8.163 8.638 16.169 1.00 95.69 99 ALA A C 1
ATOM 807 O O . ALA A 1 99 ? -8.574 8.626 17.326 1.00 95.69 99 ALA A O 1
ATOM 808 N N . LYS A 1 100 ? -8.957 8.890 15.118 1.00 94.56 100 LYS A N 1
ATOM 809 C CA . LYS A 1 100 ? -10.402 9.162 15.233 1.00 94.56 100 LYS A CA 1
ATOM 810 C C . LYS A 1 100 ? -11.174 7.954 15.761 1.00 94.56 100 LYS A C 1
ATOM 812 O O . LYS A 1 100 ? -12.047 8.117 16.608 1.00 94.56 100 LYS A O 1
ATOM 817 N N . ASP A 1 101 ? -10.829 6.753 15.297 1.00 93.62 101 ASP A N 1
ATOM 818 C CA . ASP A 1 101 ? -11.439 5.508 15.783 1.00 93.62 101 ASP A CA 1
ATOM 819 C C . ASP A 1 101 ? -11.222 5.343 17.298 1.00 93.62 101 ASP A C 1
ATOM 821 O O . ASP A 1 101 ? -12.126 4.928 18.021 1.00 93.62 101 ASP A O 1
ATOM 825 N N . ARG A 1 102 ? -10.033 5.713 17.793 1.00 92.25 102 ARG A N 1
ATOM 826 C CA . ARG A 1 102 ? -9.693 5.646 19.221 1.00 92.25 102 ARG A CA 1
ATOM 827 C C . ARG A 1 102 ? -10.484 6.651 20.054 1.00 92.25 102 ARG A C 1
ATOM 829 O O . ARG A 1 102 ? -11.044 6.258 21.069 1.00 92.25 102 ARG A O 1
ATOM 836 N N . SER A 1 103 ? -10.575 7.908 19.612 1.00 89.44 103 SER A N 1
ATOM 837 C CA . SER A 1 103 ? -11.355 8.924 20.333 1.00 89.44 103 SER A CA 1
ATOM 838 C C . SER A 1 103 ? -12.847 8.585 20.365 1.00 89.44 103 SER A C 1
ATOM 840 O O . SER A 1 103 ? -13.484 8.718 21.401 1.00 89.44 103 SER A O 1
ATOM 842 N N . ALA A 1 104 ? -13.397 8.061 19.265 1.00 85.81 104 ALA A N 1
ATOM 843 C CA . ALA A 1 104 ? -14.800 7.649 19.214 1.00 85.81 104 ALA A CA 1
ATOM 844 C C . ALA A 1 104 ? -15.115 6.485 20.173 1.00 85.81 104 ALA A C 1
ATOM 846 O O . ALA A 1 104 ? -16.214 6.423 20.726 1.00 85.81 104 ALA A O 1
ATOM 847 N N . ALA A 1 105 ? -14.159 5.572 20.379 1.00 79.94 105 ALA A N 1
ATOM 848 C CA . ALA A 1 105 ? -14.289 4.481 21.340 1.00 79.94 105 ALA A CA 1
ATOM 849 C C . ALA A 1 105 ? -14.219 4.970 22.799 1.00 79.94 105 ALA A C 1
ATOM 851 O O . ALA A 1 105 ? -14.937 4.449 23.648 1.00 79.94 105 ALA A O 1
ATOM 852 N N . GLU A 1 106 ? -13.389 5.976 23.086 1.00 75.56 106 GLU A N 1
ATOM 853 C CA . GLU A 1 106 ? -13.263 6.582 24.419 1.00 75.56 106 GLU A CA 1
ATOM 854 C C . GLU A 1 106 ? -14.520 7.386 24.803 1.00 75.56 106 GLU A C 1
ATOM 856 O O . GLU A 1 106 ? -15.020 7.238 25.920 1.00 75.56 106 GLU A O 1
ATOM 861 N N . ASP A 1 107 ? -15.101 8.141 23.863 1.00 69.00 107 ASP A N 1
ATOM 862 C CA . ASP A 1 107 ? -16.338 8.910 24.078 1.00 69.00 107 ASP A CA 1
ATOM 863 C C . ASP A 1 107 ? -17.564 8.013 24.350 1.00 69.00 107 ASP A C 1
ATOM 865 O O . ASP A 1 107 ? -18.487 8.409 25.062 1.00 69.00 107 ASP A O 1
ATOM 869 N N . HIS A 1 108 ? -17.581 6.780 23.829 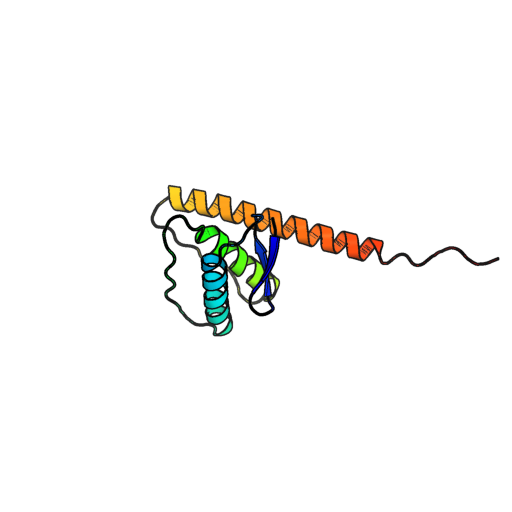1.00 61.47 108 HIS A N 1
ATOM 870 C CA . HIS A 1 108 ? -18.658 5.807 24.072 1.00 61.47 108 HIS A CA 1
ATOM 871 C C . HIS A 1 108 ? -18.541 5.050 25.411 1.00 61.47 108 HIS A C 1
ATOM 873 O O . HIS A 1 108 ? -19.457 4.305 25.763 1.00 61.47 108 HIS A O 1
ATOM 879 N N . GLN A 1 109 ? -17.453 5.221 26.172 1.00 57.41 109 GLN A N 1
ATOM 880 C CA . GLN A 1 109 ? -17.177 4.466 27.405 1.00 57.41 109 GLN A CA 1
ATOM 881 C C . GLN A 1 109 ? -17.502 5.245 28.704 1.00 57.41 109 GLN A C 1
ATOM 883 O O . GLN A 1 109 ? -17.142 4.781 29.785 1.00 57.41 109 GLN A O 1
ATOM 888 N N . MET A 1 110 ? -18.199 6.391 28.652 1.00 53.25 110 MET A N 1
ATOM 889 C CA . MET A 1 110 ? -18.761 7.047 29.851 1.00 53.25 110 MET A CA 1
ATOM 890 C C . MET A 1 110 ? -20.235 6.656 30.082 1.00 53.25 110 MET A C 1
ATOM 892 O O . MET A 1 110 ? -21.122 7.280 29.501 1.00 53.25 110 MET A O 1
ATOM 896 N N . PRO A 1 111 ? -20.547 5.673 30.950 1.00 53.41 111 PRO A N 1
ATOM 897 C CA . PRO A 1 111 ? -21.891 5.522 31.482 1.00 53.41 111 PRO A CA 1
ATOM 898 C C . PRO A 1 111 ? -22.126 6.506 32.641 1.00 53.41 111 PRO A C 1
ATOM 900 O O . PRO A 1 111 ? -21.430 6.489 33.653 1.00 53.41 111 PRO A O 1
ATOM 903 N N . ASP A 1 112 ? -23.119 7.365 32.426 1.00 57.50 112 ASP A N 1
ATOM 904 C CA . ASP A 1 112 ? -23.997 8.079 33.362 1.00 57.50 112 ASP A CA 1
ATOM 905 C C . ASP A 1 112 ? -23.667 7.975 34.873 1.00 57.50 112 ASP A C 1
ATOM 907 O O . ASP A 1 112 ? -24.215 7.155 35.614 1.00 57.50 112 ASP A O 1
ATOM 911 N N . ALA A 1 113 ? -22.798 8.860 35.371 1.00 54.97 113 ALA A N 1
ATOM 912 C CA . ALA A 1 113 ? -22.706 9.154 36.801 1.00 54.97 113 ALA A CA 1
ATOM 913 C C . ALA A 1 113 ? -23.815 10.157 37.165 1.00 54.97 113 ALA A C 1
ATOM 915 O O . ALA A 1 113 ? -23.559 11.352 37.307 1.00 54.97 113 ALA A O 1
ATOM 916 N N . GLY A 1 114 ? -25.061 9.679 37.244 1.00 56.44 114 GLY A N 1
ATOM 917 C CA . GLY A 1 114 ? -26.207 10.588 37.265 1.00 56.44 114 GLY A CA 1
ATOM 918 C C . GLY A 1 114 ? -27.551 10.034 37.731 1.00 56.44 114 GLY A C 1
ATOM 919 O O . GLY A 1 114 ? -28.569 10.538 37.278 1.00 56.44 114 GLY A O 1
ATOM 920 N N . SER A 1 115 ? -27.619 9.055 38.641 1.00 52.06 115 SER A N 1
ATOM 921 C CA . SER A 1 115 ? -28.852 8.847 39.425 1.00 52.06 115 SER A CA 1
ATOM 922 C C . SER A 1 115 ? -28.613 8.040 40.704 1.00 52.06 115 SER A C 1
ATOM 924 O O . SER A 1 115 ? -28.698 6.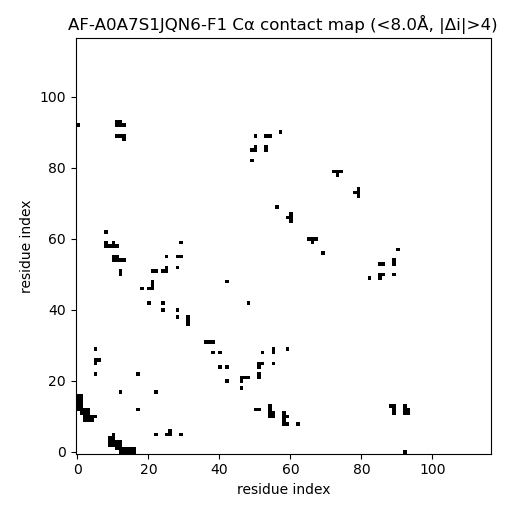816 40.724 1.00 52.06 115 SER A O 1
ATOM 926 N N . ALA A 1 116 ? -28.313 8.745 41.791 1.00 46.75 116 ALA A N 1
ATOM 927 C CA . ALA A 1 116 ? -28.613 8.287 43.141 1.00 46.75 116 ALA A CA 1
ATOM 928 C C . ALA A 1 116 ? -29.286 9.466 43.850 1.00 46.75 116 ALA A C 1
ATOM 930 O O . ALA A 1 116 ? -28.614 10.389 44.311 1.00 46.75 116 ALA A O 1
ATOM 931 N N . ALA A 1 117 ? -30.618 9.468 43.795 1.00 45.38 117 ALA A N 1
ATOM 932 C CA . ALA A 1 117 ? -31.475 10.242 44.685 1.00 45.38 117 ALA A CA 1
ATOM 933 C C . ALA A 1 117 ? -31.764 9.417 45.945 1.00 45.38 117 ALA A C 1
ATOM 935 O O . ALA A 1 117 ? -31.824 8.170 45.817 1.00 45.38 117 ALA A O 1
#

Radius of gyration: 17.95 Å; Cα contacts (8 Å, |Δi|>4): 97; chains: 1; bounding box: 47×28×62 Å

Foldseek 3Di:
DDWDDQVNFTFQALDPDQDPQLSVQLNVVVVCVVVVHDDDDDDDPPRCNLLSVLRNVVSVCVVPVPSDDDDDDDPDPVVVVVSVVSNVSSVVRVVVVVVVVVVVVVVVPDDDPDDDD

Secondary structure (DSSP, 8-state):
-EEEEETTEEEEESSS---HHHHHHHHHHHHHHHTT--------TTS-HHHHHHHHHHHHHHH-GGG-------SSHHHHHHHHHHHHHHHHHHHHHHHHHHHHHHHTT--------